Protein AF-X1QDJ9-F1 (afdb_monomer_lite)

Radius of gyration: 10.5 Å; chains: 1; bounding box: 26×21×24 Å

Sequence (63 aa):
NILVKNIRKLPELTNTERGIVCLLGTVFDGEEPSISKIALKARMDYRVVEKAIRGLREKGIIE

Secondary structure (DSSP, 8-state):
-HHHHTTTTGGGS-HHHHHHHHHHTTTTTT----HHHHHHHHT--HHHHHHHHHHHHHTTS--

Foldseek 3Di:
DLCVVCVV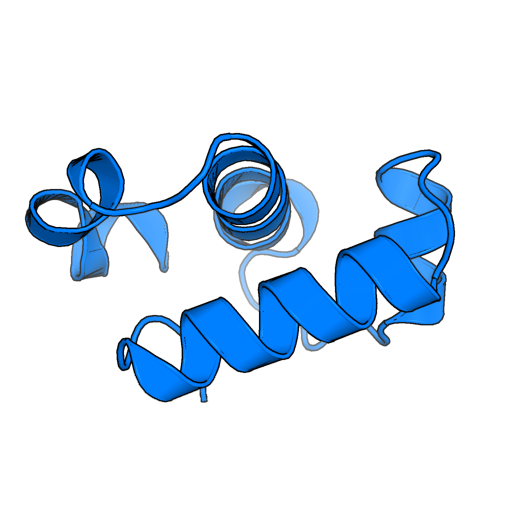CLVVADPLLNLLSVCCCPVVNVHDDDLVRSCVVSVHDSVSSVVSVVVCVVVVSDD

Structure (mmCIF, N/CA/C/O backbone):
data_AF-X1QDJ9-F1
#
_entry.id   AF-X1QDJ9-F1
#
loop_
_atom_site.group_PDB
_atom_site.id
_atom_site.type_symbol
_atom_site.label_atom_id
_atom_site.label_alt_id
_atom_site.label_comp_id
_atom_site.label_asym_id
_atom_site.label_entity_id
_atom_site.label_seq_id
_atom_site.pdbx_PDB_ins_code
_atom_site.Cartn_x
_atom_site.Cartn_y
_atom_site.Cartn_z
_atom_site.occupancy
_atom_site.B_iso_or_equiv
_atom_site.auth_seq_id
_atom_site.auth_comp_id
_atom_site.auth_asym_id
_atom_site.auth_atom_id
_atom_site.pdbx_PDB_model_n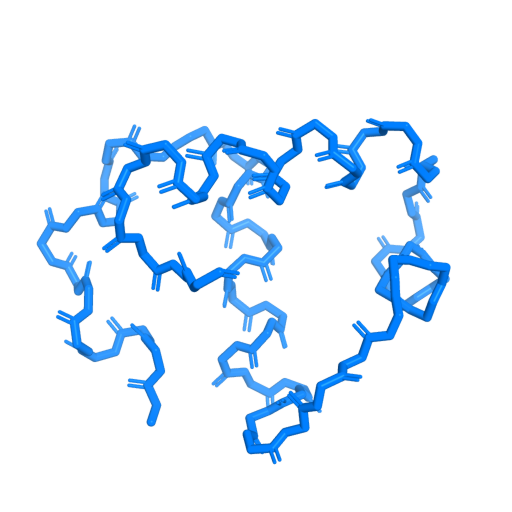um
ATOM 1 N N . ASN A 1 1 ? -12.124 -0.557 1.565 1.00 86.12 1 ASN A N 1
ATOM 2 C CA . ASN A 1 1 ? -11.194 -1.268 0.676 1.00 86.12 1 ASN A CA 1
ATOM 3 C C . ASN A 1 1 ? -10.570 -0.350 -0.383 1.00 86.12 1 ASN A C 1
ATOM 5 O O . ASN A 1 1 ? -11.269 0.189 -1.242 1.00 86.12 1 ASN A O 1
ATOM 9 N N . ILE A 1 2 ? -9.254 -0.158 -0.301 1.00 92.38 2 ILE A N 1
ATOM 10 C CA . ILE A 1 2 ? -8.437 0.683 -1.193 1.00 92.38 2 ILE A CA 1
ATOM 11 C C . ILE A 1 2 ? -8.402 0.213 -2.655 1.00 92.38 2 ILE A C 1
ATOM 13 O O . ILE A 1 2 ? -8.344 1.046 -3.561 1.00 92.38 2 ILE A O 1
ATOM 17 N N . LEU A 1 3 ? -8.474 -1.100 -2.898 1.00 93.62 3 LEU A N 1
ATOM 18 C CA . LEU A 1 3 ? -8.349 -1.679 -4.238 1.00 93.62 3 LEU A CA 1
ATOM 19 C C . LEU A 1 3 ? -9.560 -1.331 -5.097 1.00 93.62 3 LEU A C 1
ATOM 21 O O . LE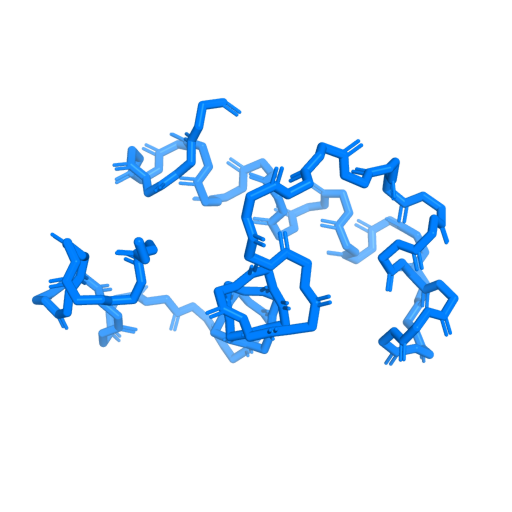U A 1 3 ? -9.406 -0.875 -6.226 1.00 93.62 3 LEU A O 1
ATOM 25 N N . VAL A 1 4 ? -10.763 -1.469 -4.533 1.00 93.25 4 VAL A N 1
ATOM 26 C CA . VAL A 1 4 ? -12.018 -1.133 -5.222 1.00 93.25 4 VAL A CA 1
ATOM 27 C C . VAL A 1 4 ? -12.072 0.361 -5.549 1.00 93.25 4 VAL A C 1
ATOM 29 O O . VAL A 1 4 ? -12.401 0.733 -6.673 1.00 93.25 4 VAL A O 1
ATOM 32 N N . LYS A 1 5 ? -11.680 1.220 -4.596 1.00 93.00 5 LYS A N 1
ATOM 33 C CA . LYS A 1 5 ? -11.664 2.682 -4.783 1.00 93.00 5 LYS A CA 1
ATOM 34 C C . LYS A 1 5 ? -10.694 3.132 -5.882 1.00 93.00 5 LYS A C 1
ATOM 36 O O . LYS A 1 5 ? -10.955 4.128 -6.546 1.00 93.00 5 LYS A O 1
ATOM 41 N N . ASN A 1 6 ? -9.600 2.397 -6.087 1.00 93.75 6 ASN A N 1
ATOM 42 C CA . ASN A 1 6 ? -8.516 2.782 -6.992 1.00 93.75 6 ASN A CA 1
ATOM 43 C C . ASN A 1 6 ? -8.361 1.856 -8.206 1.00 93.75 6 ASN A C 1
ATOM 45 O O . ASN A 1 6 ? -7.337 1.917 -8.884 1.00 93.75 6 ASN A O 1
ATOM 49 N N . ILE A 1 7 ? -9.362 1.026 -8.526 1.00 93.56 7 ILE A N 1
ATOM 50 C CA . ILE A 1 7 ? -9.238 -0.043 -9.532 1.00 93.56 7 ILE A CA 1
ATOM 51 C C . ILE A 1 7 ? -8.768 0.455 -10.909 1.00 93.56 7 ILE A C 1
ATOM 53 O O . ILE A 1 7 ? -7.994 -0.221 -11.580 1.00 93.56 7 ILE A O 1
ATOM 57 N N . ARG A 1 8 ? -9.164 1.675 -11.298 1.00 94.44 8 ARG A N 1
ATOM 58 C CA . ARG A 1 8 ? -8.763 2.308 -12.567 1.00 94.44 8 ARG A CA 1
ATOM 59 C C . ARG A 1 8 ? -7.304 2.768 -12.595 1.00 94.44 8 ARG A C 1
ATOM 61 O O . ARG A 1 8 ? -6.739 2.848 -13.675 1.00 94.44 8 ARG A O 1
ATOM 68 N N . LYS A 1 9 ? -6.705 3.042 -11.433 1.00 94.19 9 LYS A N 1
ATOM 69 C CA . LYS A 1 9 ? -5.307 3.479 -11.289 1.00 94.19 9 LYS A CA 1
ATOM 70 C C . LYS A 1 9 ? -4.335 2.308 -11.115 1.00 94.19 9 LYS A C 1
ATOM 72 O O . LYS A 1 9 ? -3.137 2.471 -11.310 1.00 94.19 9 LYS A O 1
ATOM 77 N N . LEU A 1 10 ? -4.823 1.114 -10.758 1.00 93.69 10 LEU A N 1
ATOM 78 C CA . LEU A 1 10 ? -3.972 -0.070 -10.556 1.00 93.69 10 LEU A CA 1
ATOM 79 C C . LEU A 1 10 ? -3.082 -0.429 -11.764 1.00 93.69 10 LEU A C 1
ATOM 81 O O . LEU A 1 10 ? -1.948 -0.853 -11.528 1.00 93.69 10 LEU A O 1
ATOM 85 N N . PRO A 1 11 ? -3.519 -0.267 -13.032 1.00 95.25 11 PRO A N 1
ATOM 86 C CA . PRO A 1 11 ? -2.659 -0.522 -14.189 1.00 95.25 11 PRO A CA 1
ATOM 87 C C . PRO A 1 11 ? -1.440 0.408 -14.286 1.00 95.25 11 PRO A C 1
ATOM 89 O O . PRO A 1 11 ? -0.416 0.002 -14.829 1.00 95.25 11 PRO A O 1
ATOM 92 N N . GLU A 1 12 ? -1.525 1.620 -13.733 1.00 95.50 12 GLU A N 1
ATOM 93 C CA . GLU A 1 12 ? -0.468 2.646 -13.779 1.00 95.50 12 GLU A CA 1
ATOM 94 C C . GLU A 1 12 ? 0.632 2.411 -12.731 1.00 95.50 12 GLU A C 1
ATOM 96 O O . GLU A 1 12 ? 1.667 3.078 -12.723 1.00 95.50 12 GLU A O 1
ATOM 101 N N . LEU A 1 13 ? 0.415 1.456 -11.826 1.00 97.25 13 LEU A N 1
ATOM 102 C CA . LEU A 1 13 ? 1.345 1.119 -10.762 1.00 97.25 13 LEU A CA 1
ATOM 103 C C . LEU A 1 13 ? 2.453 0.196 -11.245 1.00 97.25 13 LEU A C 1
ATOM 105 O O . LEU A 1 13 ? 2.221 -0.755 -11.997 1.00 97.25 13 LEU A O 1
ATOM 109 N N . THR A 1 14 ? 3.650 0.399 -10.706 1.00 97.56 14 THR A N 1
ATOM 110 C CA . THR A 1 14 ? 4.736 -0.577 -10.810 1.00 97.56 14 THR A CA 1
ATOM 111 C C . THR A 1 14 ? 4.356 -1.894 -10.130 1.00 97.56 14 THR A C 1
ATOM 113 O O . THR A 1 14 ? 3.459 -1.946 -9.286 1.00 97.56 14 THR A O 1
ATOM 116 N N . ASN A 1 15 ? 5.067 -2.975 -10.452 1.00 96.69 15 ASN A N 1
ATOM 117 C CA . ASN A 1 15 ? 4.820 -4.280 -9.831 1.00 96.69 15 ASN A CA 1
ATOM 118 C C . ASN A 1 15 ? 4.965 -4.235 -8.300 1.00 96.69 15 ASN A C 1
ATOM 120 O O . ASN A 1 15 ? 4.165 -4.843 -7.591 1.00 96.69 15 ASN A O 1
ATOM 124 N N . THR A 1 16 ? 5.937 -3.475 -7.787 1.00 97.38 16 THR A N 1
ATOM 125 C CA . THR A 1 16 ? 6.131 -3.298 -6.342 1.00 97.38 16 THR A CA 1
ATOM 126 C C . THR A 1 16 ? 4.961 -2.550 -5.716 1.00 97.38 16 THR A C 1
ATOM 128 O O . THR A 1 16 ? 4.395 -3.021 -4.735 1.00 97.38 16 THR A O 1
ATOM 131 N N . GLU A 1 17 ? 4.543 -1.423 -6.296 1.00 97.94 17 GLU A N 1
ATOM 132 C CA . GLU A 1 17 ? 3.384 -0.664 -5.808 1.00 97.94 17 GLU A CA 1
ATOM 133 C C . GLU A 1 17 ? 2.101 -1.503 -5.845 1.00 97.94 17 GLU A C 1
ATOM 135 O O . GLU A 1 17 ? 1.335 -1.478 -4.886 1.00 97.94 17 GLU A O 1
ATOM 140 N N . ARG A 1 18 ? 1.899 -2.308 -6.898 1.00 97.06 18 ARG A N 1
ATOM 141 C CA . ARG A 1 18 ? 0.791 -3.272 -6.995 1.00 97.06 18 ARG A CA 1
ATOM 142 C C . ARG A 1 18 ? 0.824 -4.313 -5.877 1.00 97.06 18 ARG A C 1
ATOM 144 O O . ARG A 1 18 ? -0.209 -4.600 -5.277 1.00 97.06 18 ARG A O 1
ATOM 151 N N . GLY A 1 19 ? 1.998 -4.864 -5.574 1.00 96.69 19 GLY A N 1
ATOM 152 C CA . GLY A 1 19 ? 2.164 -5.805 -4.467 1.00 96.69 19 GLY A CA 1
ATOM 153 C C . GLY A 1 19 ? 1.837 -5.167 -3.116 1.00 96.69 19 GLY A C 1
ATOM 154 O O . GLY A 1 19 ? 1.067 -5.726 -2.336 1.00 96.69 19 GLY A O 1
ATOM 155 N N . ILE A 1 20 ? 2.362 -3.964 -2.866 1.00 97.69 20 ILE A N 1
ATOM 156 C CA . ILE A 1 20 ? 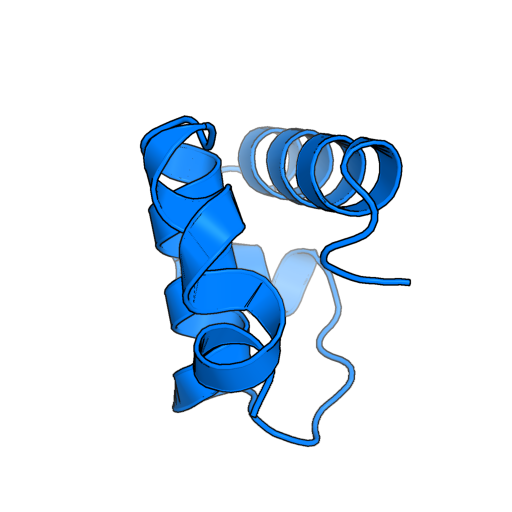2.138 -3.237 -1.612 1.00 97.69 20 ILE A CA 1
ATOM 157 C C . ILE A 1 20 ? 0.676 -2.808 -1.460 1.00 97.69 20 ILE A C 1
ATOM 159 O O . ILE A 1 20 ? 0.092 -3.049 -0.407 1.00 97.69 20 ILE A O 1
ATOM 163 N N . VAL A 1 21 ? 0.042 -2.246 -2.494 1.00 96.75 21 VAL A N 1
ATOM 164 C CA . VAL A 1 21 ? -1.367 -1.823 -2.413 1.00 96.75 21 VAL A CA 1
ATOM 165 C C . VAL A 1 21 ? -2.308 -3.015 -2.221 1.00 96.75 21 VAL A C 1
ATOM 167 O O . VAL A 1 21 ? -3.287 -2.910 -1.486 1.00 96.75 21 VAL A O 1
ATOM 170 N N . CYS A 1 22 ? -1.991 -4.171 -2.818 1.00 96.25 22 CYS A N 1
ATOM 171 C CA . CYS A 1 22 ? -2.727 -5.413 -2.593 1.00 96.25 22 CYS A CA 1
ATOM 172 C C . CYS A 1 22 ? -2.613 -5.863 -1.135 1.00 96.25 22 CYS A C 1
ATOM 174 O O . CYS A 1 22 ? -3.625 -6.164 -0.506 1.00 96.25 22 CYS A O 1
ATOM 176 N N . LEU A 1 23 ? -1.402 -5.837 -0.570 1.00 96.62 23 LEU A N 1
ATOM 177 C CA . LEU A 1 23 ? -1.168 -6.197 0.826 1.00 96.62 23 LEU A CA 1
ATOM 178 C C . LEU A 1 23 ? -1.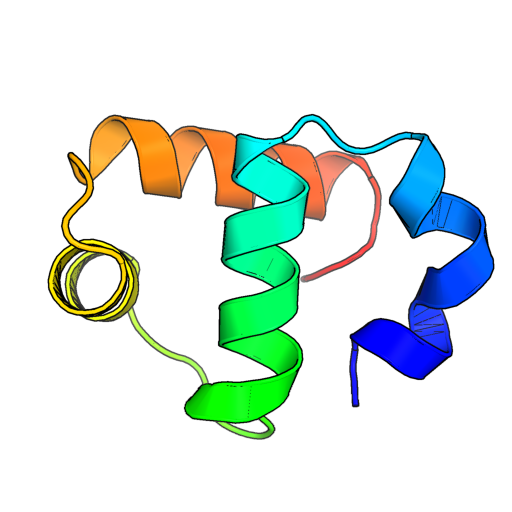920 -5.264 1.788 1.00 96.62 23 LEU A C 1
ATOM 180 O O . LEU A 1 23 ? -2.569 -5.740 2.717 1.00 96.62 23 LEU A O 1
ATOM 184 N N . LEU A 1 24 ? -1.889 -3.953 1.528 1.00 96.44 24 LEU A N 1
ATOM 185 C CA . LEU A 1 24 ? -2.636 -2.955 2.297 1.00 96.44 24 LEU A CA 1
ATOM 186 C C . LEU A 1 24 ? -4.151 -3.170 2.209 1.00 96.44 24 LEU A C 1
ATOM 188 O O . LEU A 1 24 ? -4.841 -3.089 3.213 1.00 96.44 24 LEU A O 1
ATOM 192 N N . GLY A 1 25 ? -4.672 -3.482 1.022 1.00 95.38 25 GLY A N 1
ATOM 193 C CA . GLY A 1 25 ? -6.104 -3.683 0.800 1.00 95.38 25 GLY A CA 1
ATOM 194 C C . GLY A 1 25 ? -6.655 -5.055 1.173 1.00 95.38 25 GLY A C 1
ATOM 195 O O . GLY A 1 25 ? -7.845 -5.284 0.968 1.00 95.38 25 GLY A O 1
ATOM 196 N N . THR A 1 26 ? -5.817 -5.975 1.655 1.00 96.06 26 THR A N 1
ATOM 197 C CA . THR A 1 26 ? -6.228 -7.341 2.016 1.00 96.06 26 THR A CA 1
ATOM 198 C C . THR A 1 26 ? -5.791 -7.697 3.430 1.00 96.06 26 THR A C 1
ATOM 200 O O . THR A 1 26 ? -6.629 -7.902 4.298 1.00 96.06 26 THR A O 1
ATOM 203 N N . VAL A 1 27 ? -4.482 -7.749 3.678 1.00 96.31 27 VAL A N 1
ATOM 204 C CA . VAL A 1 27 ? -3.902 -8.159 4.964 1.00 96.31 27 VAL A CA 1
ATOM 205 C C . VAL A 1 27 ? -4.051 -7.072 6.022 1.00 96.31 27 VAL A C 1
ATOM 207 O O . VAL A 1 27 ? -4.198 -7.399 7.193 1.00 96.31 27 VAL A O 1
ATOM 210 N N . PHE A 1 28 ? -3.995 -5.806 5.613 1.00 95.81 28 PHE A N 1
ATOM 211 C CA . PHE A 1 28 ? -4.055 -4.652 6.508 1.00 95.81 28 PHE A CA 1
ATOM 212 C C . PHE A 1 28 ? -5.292 -3.773 6.251 1.00 95.81 28 PHE A C 1
ATOM 214 O O . PHE A 1 28 ? -5.252 -2.580 6.541 1.00 95.81 28 PHE A O 1
ATOM 221 N N . ASP A 1 29 ? -6.375 -4.313 5.671 1.00 94.12 29 ASP A N 1
ATOM 222 C CA . ASP A 1 29 ? -7.567 -3.502 5.365 1.00 94.12 29 ASP A CA 1
ATOM 223 C C . ASP A 1 29 ? -8.163 -2.953 6.672 1.00 94.12 29 ASP A C 1
ATOM 225 O O . ASP A 1 29 ? -8.532 -3.711 7.567 1.00 94.12 29 ASP A O 1
ATOM 229 N N . GLY A 1 30 ? -8.225 -1.624 6.788 1.00 90.06 30 GLY A N 1
ATOM 230 C CA . GLY A 1 30 ? -8.655 -0.932 8.008 1.00 90.06 30 GLY A CA 1
ATOM 231 C C . GLY A 1 30 ? -7.576 -0.757 9.088 1.00 90.06 30 GLY A C 1
ATOM 232 O O . GLY A 1 30 ? -7.885 -0.208 10.142 1.00 90.06 30 GLY A O 1
ATOM 233 N N . GLU A 1 31 ? -6.331 -1.177 8.844 1.00 93.81 31 GLU A N 1
ATOM 234 C CA . GLU A 1 31 ? -5.182 -0.897 9.714 1.00 93.81 31 GLU A CA 1
ATOM 235 C C . GLU A 1 31 ? -4.300 0.234 9.151 1.00 93.81 31 GLU A C 1
ATOM 237 O O . GLU A 1 31 ? -4.234 0.452 7.941 1.00 93.81 31 GLU A O 1
ATOM 242 N N . GLU A 1 32 ? -3.524 0.880 10.027 1.00 92.56 32 GLU A N 1
ATOM 243 C CA . GLU A 1 32 ? -2.406 1.765 9.661 1.00 92.56 32 GLU A CA 1
ATOM 244 C C . GLU A 1 32 ? -1.061 1.087 9.987 1.00 92.56 32 GLU A C 1
ATOM 246 O O . GLU A 1 32 ? -0.430 1.366 11.013 1.00 92.56 32 GLU A O 1
ATOM 251 N N . PRO A 1 33 ? -0.607 0.120 9.170 1.00 95.38 33 PRO A N 1
ATOM 252 C CA . PRO A 1 33 ? 0.630 -0.595 9.441 1.00 95.38 33 PRO A CA 1
ATOM 253 C C . PRO A 1 33 ? 1.853 0.311 9.239 1.00 95.38 33 PRO A C 1
ATOM 255 O O . PRO A 1 33 ? 1.954 1.056 8.266 1.00 95.38 33 PRO A O 1
ATOM 258 N N . SER A 1 34 ? 2.854 0.178 10.113 1.00 97.00 34 SER A N 1
ATOM 259 C CA . SER A 1 34 ? 4.154 0.820 9.899 1.00 97.00 34 SER A CA 1
ATOM 260 C C . SER A 1 34 ? 4.878 0.224 8.685 1.00 97.00 34 SER A C 1
ATOM 262 O O . SER A 1 34 ? 4.718 -0.958 8.367 1.00 97.00 34 SER A O 1
ATOM 264 N N . ILE A 1 35 ? 5.752 1.010 8.045 1.00 96.81 35 ILE A N 1
ATOM 265 C CA . ILE A 1 35 ? 6.575 0.553 6.907 1.00 96.81 35 ILE A CA 1
ATOM 266 C C . ILE A 1 35 ? 7.343 -0.727 7.256 1.00 96.81 35 ILE A C 1
ATOM 268 O O . ILE A 1 35 ? 7.379 -1.657 6.456 1.00 96.81 35 ILE A O 1
ATOM 272 N N . SER A 1 36 ? 7.888 -0.825 8.470 1.00 97.19 36 SER A N 1
ATOM 273 C CA . SER A 1 36 ? 8.597 -2.021 8.937 1.00 97.19 36 SER A CA 1
ATOM 274 C C . SER A 1 36 ? 7.690 -3.255 9.017 1.00 97.19 36 SER A C 1
ATOM 276 O O . SER A 1 36 ? 8.111 -4.343 8.625 1.00 97.19 36 SER A O 1
ATOM 278 N N . LYS A 1 37 ? 6.432 -3.105 9.469 1.00 97.56 37 LYS A N 1
ATOM 279 C CA . LYS A 1 37 ? 5.444 -4.202 9.506 1.00 97.56 37 LYS A CA 1
ATOM 280 C C . LYS A 1 37 ? 5.099 -4.669 8.089 1.00 97.56 37 LYS A C 1
ATOM 282 O O . LYS A 1 37 ? 5.047 -5.873 7.835 1.00 97.56 37 LYS A O 1
ATOM 287 N N . ILE A 1 38 ? 4.924 -3.726 7.161 1.00 97.62 38 ILE A N 1
ATOM 288 C CA . ILE A 1 38 ? 4.679 -4.014 5.742 1.00 97.62 38 ILE A CA 1
ATOM 289 C C . ILE A 1 38 ? 5.886 -4.740 5.134 1.00 97.62 38 ILE A C 1
ATOM 291 O O . ILE A 1 38 ? 5.712 -5.782 4.511 1.00 97.62 38 ILE A O 1
ATOM 295 N N . ALA A 1 39 ? 7.103 -4.239 5.354 1.00 98.00 39 ALA A N 1
ATOM 296 C CA . ALA A 1 39 ? 8.344 -4.818 4.841 1.00 98.00 39 ALA A CA 1
ATOM 297 C C . ALA A 1 39 ? 8.566 -6.250 5.333 1.00 98.00 39 ALA A C 1
ATOM 299 O O . ALA A 1 39 ? 8.839 -7.142 4.528 1.00 98.00 39 ALA A O 1
ATOM 300 N N . LEU A 1 40 ? 8.348 -6.494 6.629 1.00 97.94 40 LEU A N 1
ATOM 301 C CA . LEU A 1 40 ? 8.408 -7.832 7.210 1.00 97.94 40 LEU A CA 1
ATOM 302 C C . LEU A 1 40 ? 7.392 -8.774 6.551 1.00 97.94 40 LEU A C 1
ATOM 304 O O . LEU A 1 40 ? 7.737 -9.889 6.161 1.00 97.94 40 LEU A O 1
ATOM 308 N N . LYS A 1 41 ? 6.141 -8.323 6.394 1.00 97.50 41 LYS A N 1
ATOM 309 C CA . LYS A 1 41 ? 5.073 -9.143 5.809 1.00 97.50 41 LYS A CA 1
ATOM 310 C C . LYS A 1 41 ? 5.288 -9.407 4.315 1.00 97.50 41 LYS A C 1
ATOM 312 O O . LYS A 1 41 ? 5.031 -10.519 3.862 1.00 97.50 41 LYS A O 1
ATOM 317 N N . ALA A 1 42 ? 5.789 -8.418 3.579 1.00 95.88 42 ALA A N 1
ATOM 318 C CA . ALA A 1 42 ? 6.122 -8.513 2.160 1.00 95.88 42 ALA A CA 1
ATOM 319 C C . ALA A 1 42 ? 7.445 -9.254 1.895 1.00 95.88 42 ALA A C 1
ATOM 321 O O . ALA A 1 42 ? 7.717 -9.599 0.748 1.00 95.88 42 ALA A O 1
ATOM 322 N N . ARG A 1 43 ? 8.262 -9.497 2.934 1.00 97.06 43 ARG A N 1
ATOM 323 C CA . ARG A 1 43 ? 9.642 -10.006 2.828 1.00 97.06 43 ARG A CA 1
ATOM 324 C C . ARG A 1 43 ? 10.495 -9.157 1.876 1.00 97.06 43 ARG A C 1
ATOM 326 O O . ARG A 1 43 ? 11.235 -9.683 1.049 1.00 97.06 43 ARG A O 1
ATOM 333 N N . MET A 1 44 ? 10.362 -7.837 1.985 1.00 96.19 44 MET A N 1
ATOM 334 C CA . MET A 1 44 ? 11.059 -6.856 1.148 1.00 96.19 44 MET A CA 1
ATOM 335 C C . MET A 1 44 ? 11.967 -5.960 1.993 1.00 96.19 44 MET A C 1
ATOM 337 O O . MET A 1 44 ? 11.704 -5.742 3.174 1.00 96.19 44 MET A O 1
ATOM 341 N N . ASP A 1 45 ? 13.017 -5.403 1.378 1.00 97.25 45 ASP A N 1
ATOM 342 C CA . ASP A 1 45 ? 13.818 -4.342 2.004 1.00 97.25 45 ASP A CA 1
ATOM 343 C C . ASP A 1 45 ? 12.917 -3.130 2.301 1.00 97.25 45 ASP A C 1
ATOM 345 O O . ASP A 1 45 ? 12.110 -2.711 1.463 1.00 97.25 45 ASP A O 1
ATOM 349 N N . TYR A 1 46 ? 13.061 -2.559 3.498 1.00 96.62 46 TYR A N 1
ATOM 350 C CA . TYR A 1 46 ? 12.232 -1.446 3.957 1.00 96.62 46 TYR A CA 1
ATOM 351 C C . TYR A 1 46 ? 12.292 -0.233 3.015 1.00 96.62 46 TYR A C 1
ATOM 353 O O . TYR A 1 46 ? 11.277 0.431 2.833 1.00 96.62 46 TYR A O 1
ATOM 361 N N . ARG A 1 47 ? 13.433 0.018 2.356 1.00 97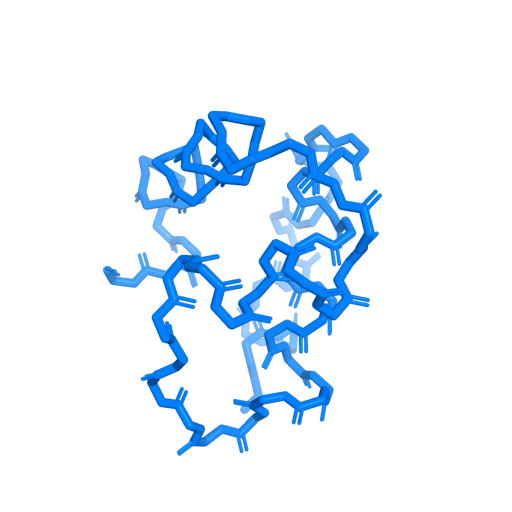.56 47 ARG A N 1
ATOM 362 C CA . ARG A 1 47 ? 13.631 1.129 1.405 1.00 97.56 47 ARG A CA 1
ATOM 363 C C . ARG A 1 47 ? 12.808 0.941 0.140 1.00 97.56 47 ARG A C 1
ATOM 365 O O . ARG A 1 47 ? 12.333 1.908 -0.453 1.00 97.56 47 ARG A O 1
ATOM 372 N N . VAL A 1 48 ? 12.626 -0.311 -0.283 1.00 97.94 48 VAL A N 1
ATOM 373 C CA . VAL A 1 48 ? 11.778 -0.657 -1.431 1.00 97.94 48 VAL A CA 1
ATOM 374 C C . VAL A 1 48 ? 10.315 -0.396 -1.087 1.00 97.94 48 VAL A C 1
ATOM 376 O O . VAL A 1 48 ? 9.597 0.208 -1.886 1.00 97.94 48 VAL A O 1
ATOM 379 N N . VAL A 1 49 ? 9.891 -0.785 0.118 1.00 98.00 49 VAL A N 1
ATOM 380 C CA . VAL A 1 49 ? 8.532 -0.525 0.610 1.00 98.00 49 VAL A CA 1
ATOM 381 C C . VAL A 1 49 ? 8.282 0.966 0.794 1.00 98.00 49 VAL A C 1
ATOM 383 O O . VAL A 1 49 ? 7.276 1.470 0.312 1.00 98.00 49 VAL A O 1
ATOM 386 N N . GLU A 1 50 ? 9.206 1.693 1.417 1.00 98.25 50 GLU A N 1
ATOM 387 C CA . GLU A 1 50 ? 9.120 3.142 1.603 1.00 98.25 50 GLU A CA 1
ATOM 388 C C . GLU A 1 50 ? 8.980 3.875 0.262 1.00 98.25 50 GLU A C 1
ATOM 390 O O . GLU A 1 50 ? 8.097 4.720 0.099 1.00 98.25 50 GLU A O 1
ATOM 395 N N . LYS A 1 51 ? 9.789 3.500 -0.738 1.00 98.19 51 LYS A N 1
ATOM 396 C CA . LYS A 1 51 ? 9.685 4.052 -2.094 1.00 98.19 51 LYS A CA 1
ATOM 397 C C . LYS A 1 51 ? 8.324 3.757 -2.731 1.00 98.19 51 LYS A C 1
ATOM 399 O O . LYS A 1 51 ? 7.762 4.645 -3.367 1.00 98.19 51 LYS A O 1
ATOM 404 N N . ALA A 1 52 ? 7.796 2.545 -2.563 1.00 98.06 52 ALA A N 1
ATOM 405 C CA . ALA A 1 52 ? 6.482 2.174 -3.085 1.00 98.06 52 ALA A CA 1
ATOM 406 C C . ALA A 1 52 ? 5.347 2.942 -2.389 1.00 98.06 52 ALA A C 1
ATOM 408 O O . ALA A 1 52 ? 4.461 3.455 -3.062 1.00 98.06 52 ALA A O 1
ATOM 409 N N . ILE A 1 53 ? 5.396 3.086 -1.062 1.00 97.81 53 ILE A N 1
ATOM 410 C CA . ILE A 1 53 ? 4.428 3.878 -0.290 1.00 97.81 53 ILE A CA 1
ATOM 411 C C . ILE A 1 53 ? 4.446 5.338 -0.744 1.00 97.81 53 ILE A C 1
ATOM 413 O O . ILE A 1 53 ? 3.392 5.902 -1.026 1.00 97.81 53 ILE A O 1
ATOM 417 N N . ARG A 1 54 ? 5.632 5.936 -0.910 1.00 98.06 54 ARG A N 1
ATOM 418 C CA . ARG A 1 54 ? 5.749 7.293 -1.459 1.00 98.06 54 ARG A CA 1
ATOM 419 C C . ARG A 1 54 ? 5.129 7.395 -2.858 1.00 98.06 54 ARG A C 1
ATOM 421 O O . ARG A 1 54 ? 4.334 8.295 -3.099 1.00 98.06 54 ARG A O 1
ATOM 428 N N . GLY A 1 55 ? 5.425 6.445 -3.744 1.00 97.81 55 GLY A N 1
ATOM 429 C CA . GLY A 1 55 ? 4.862 6.417 -5.097 1.00 97.81 55 GLY A CA 1
ATOM 430 C C . GLY A 1 55 ? 3.339 6.235 -5.137 1.00 97.81 55 GLY A C 1
ATOM 431 O O . GLY A 1 55 ? 2.679 6.789 -6.017 1.00 97.81 55 GLY A O 1
ATOM 432 N N . LEU A 1 56 ? 2.763 5.515 -4.169 1.00 97.31 56 LEU A N 1
ATOM 433 C CA . LEU A 1 56 ? 1.313 5.378 -3.997 1.00 97.31 56 LEU A CA 1
ATOM 434 C C . LEU A 1 56 ? 0.660 6.673 -3.472 1.00 97.31 56 LEU A C 1
ATOM 436 O O . LEU A 1 56 ? -0.444 7.001 -3.915 1.00 97.31 56 LEU A O 1
ATOM 440 N N . ARG A 1 57 ? 1.335 7.421 -2.585 1.00 96.62 57 ARG A N 1
ATOM 441 C CA . ARG A 1 57 ? 0.892 8.750 -2.111 1.00 96.62 57 ARG A CA 1
ATOM 442 C C . ARG A 1 57 ? 0.886 9.782 -3.226 1.00 96.62 57 ARG A C 1
ATOM 444 O O . ARG A 1 57 ? -0.115 10.454 -3.440 1.00 96.62 57 ARG A O 1
ATOM 451 N N . GLU A 1 58 ? 1.969 9.846 -3.998 1.00 97.00 58 GLU A N 1
ATOM 452 C CA . GLU A 1 58 ? 2.090 10.747 -5.154 1.00 97.00 58 GLU A CA 1
ATOM 453 C C . GLU A 1 58 ? 0.979 10.508 -6.195 1.00 97.00 58 GLU A C 1
ATOM 455 O O . GLU A 1 58 ? 0.525 11.442 -6.849 1.00 97.00 58 GLU A O 1
ATOM 460 N N . LYS A 1 59 ? 0.490 9.265 -6.318 1.00 95.44 59 LYS A N 1
ATOM 461 C CA . LYS A 1 59 ? -0.620 8.886 -7.214 1.00 95.44 59 LYS A CA 1
ATOM 462 C C . LYS A 1 59 ? -2.014 9.044 -6.581 1.00 95.44 59 LYS A C 1
ATOM 464 O O . LYS A 1 59 ? -3.032 8.746 -7.223 1.00 95.44 59 LYS A O 1
ATOM 469 N N . GLY A 1 60 ? -2.086 9.489 -5.326 1.00 94.69 60 GLY A N 1
ATOM 470 C CA . GLY A 1 60 ? -3.329 9.662 -4.573 1.00 94.69 60 GLY A CA 1
ATOM 471 C C . GLY A 1 60 ? -4.115 8.359 -4.428 1.00 94.69 60 GLY A C 1
ATOM 472 O O . GLY A 1 60 ? -5.319 8.340 -4.688 1.00 94.69 60 GLY A O 1
ATOM 473 N N . ILE A 1 61 ? -3.418 7.257 -4.139 1.00 95.25 61 ILE A N 1
ATOM 474 C CA . ILE A 1 61 ? -4.022 5.943 -3.864 1.00 95.25 61 ILE A CA 1
ATOM 475 C C . ILE A 1 61 ? -4.140 5.697 -2.357 1.00 95.25 61 ILE A C 1
ATOM 477 O O . ILE A 1 61 ? -5.132 5.116 -1.911 1.00 95.25 61 ILE A O 1
ATOM 481 N N . ILE A 1 62 ? -3.140 6.156 -1.603 1.00 92.00 62 ILE A N 1
ATOM 482 C CA . ILE A 1 62 ? -3.107 6.214 -0.137 1.00 92.00 62 ILE A CA 1
ATOM 483 C C . ILE A 1 62 ? -2.804 7.640 0.315 1.00 92.00 62 ILE A C 1
ATOM 485 O O . ILE A 1 62 ? -2.273 8.428 -0.469 1.00 92.00 62 ILE A O 1
ATOM 489 N N . GLU A 1 63 ? -3.117 7.922 1.577 1.00 85.50 63 GLU A N 1
ATOM 490 C CA . GLU A 1 63 ? -2.783 9.170 2.272 1.00 85.50 63 GLU A CA 1
ATOM 491 C C . GLU A 1 63 ? -1.337 9.173 2.812 1.00 85.50 63 GLU A C 1
ATOM 493 O O . GLU A 1 63 ? -0.794 8.118 3.241 1.00 85.50 63 GLU A O 1
#

Organism: NCBI:txid412755

pLDDT: mean 95.72, std 2.56, range [85.5, 98.25]